Protein AF-A0A8S4QCB2-F1 (afdb_monomer)

Sequence (104 aa):
MSSISALEKSRKITDVYDGGAVKENTVRIGFQRFRSGNFDLQNKPRGQPNTKVDKEDLMATVEVDPSQTTSELAAGCGVSDKTVLMYLKQIKKVKSLKGGYVMN

Radius of gyration: 23.87 Å; Cα contacts (8 Å, |Δi|>4): 36; chains: 1; bounding box: 48×26×62 Å

Organism: NCBI:txid348720

Solvent-accessible surface area (backbone atoms only — not comparable to full-atom values): 6642 Å² total; per-residue (Å²): 133,87,85,76,50,73,66,61,52,50,50,55,51,42,70,77,34,63,85,83,71,68,58,69,68,59,56,53,53,50,52,53,37,46,74,72,72,47,77,76,82,72,78,72,85,74,80,73,79,87,66,95,63,63,66,68,60,55,49,51,51,44,70,77,44,72,81,66,50,56,62,60,54,9,63,76,66,75,51,52,44,70,57,45,52,52,48,53,52,50,51,52,51,54,36,62,74,66,71,64,88,84,85,130

Foldseek 3Di:
DDPDDPVNVVVVVCVVPPNVPDDPVRSVVCVVCVVVVNPDPDDDPDDDPDDQDDLVVLVVVCVVPVPDDLVNSCVVRVHDSVVSVVSVVVVVVVCVVVDDDDDD

pLDDT: mean 76.54, std 12.99, range [39.44, 93.5]

Nearest PDB structures (foldseek):
  7s03-assembly1_A-2  TM=7.220E-01  e=4.368E-05  Homo sapiens
  5hoo-assembly1_B  TM=6.827E-01  e=4.365E-04  Drosophila mauritiana
  4u7b-assembly2_G-2  TM=7.024E-01  e=5.909E-04  Drosophila mauritiana
  3hot-assembly1_B  TM=6.594E-01  e=3.035E-04  Drosophila mauritiana
  4r79-assembly1_B  TM=6.941E-01  e=9.030E-04  Drosophila mauritiana

Mean predicted aligned error: 14.06 Å

Secondary structure (DSSP, 8-state):
-----HHHHHHHHHHHS-TTS--HHHHHHHHHHHHTT----SPPPPPPPPPSS-HHHHHHHHHH-TT--HHHHHHHHTS-HHHHHHHHHHHHHHHHHT------

Structure (mmCIF, N/CA/C/O backbone):
data_AF-A0A8S4QCB2-F1
#
_entry.id   AF-A0A8S4QCB2-F1
#
loop_
_atom_site.group_PDB
_atom_site.id
_atom_site.type_symbol
_atom_site.label_atom_id
_atom_site.label_alt_id
_atom_site.label_comp_id
_atom_site.label_asym_id
_atom_site.label_entity_id
_atom_site.label_seq_id
_atom_site.pdbx_PDB_ins_code
_atom_site.Cartn_x
_atom_site.Cartn_y
_atom_site.Cartn_z
_atom_site.occupancy
_atom_site.B_iso_or_equiv
_atom_site.auth_seq_id
_atom_site.auth_comp_id
_atom_site.auth_asym_id
_atom_site.auth_atom_id
_atom_site.pdbx_PDB_model_num
ATOM 1 N N . MET A 1 1 ? 12.854 3.603 -44.755 1.00 40.19 1 MET A N 1
ATOM 2 C CA . MET A 1 1 ? 13.116 3.677 -43.298 1.00 40.19 1 MET A CA 1
ATOM 3 C C . MET A 1 1 ? 14.008 2.507 -42.918 1.00 40.19 1 MET A C 1
ATOM 5 O O . MET A 1 1 ? 13.610 1.376 -43.149 1.00 40.19 1 MET A O 1
ATOM 9 N N . SER A 1 2 ? 15.224 2.775 -42.435 1.00 50.09 2 SER A N 1
ATOM 10 C CA . SER A 1 2 ? 16.224 1.746 -42.108 1.00 50.09 2 SER A CA 1
ATOM 11 C C . SER A 1 2 ? 15.740 0.827 -40.976 1.00 50.09 2 SER A C 1
ATOM 13 O O . SER A 1 2 ? 15.340 1.296 -39.906 1.00 50.09 2 SER A O 1
ATOM 15 N N . SER A 1 3 ? 15.749 -0.483 -41.219 1.00 56.41 3 SER A N 1
ATOM 16 C CA . SER A 1 3 ? 15.371 -1.549 -40.286 1.00 56.41 3 SER A CA 1
ATOM 17 C C . SER A 1 3 ? 16.489 -1.808 -39.271 1.00 56.41 3 SER A C 1
ATOM 19 O O . SER A 1 3 ? 17.144 -2.842 -39.287 1.00 56.41 3 SER A O 1
ATOM 21 N N . ILE A 1 4 ? 16.703 -0.848 -38.369 1.00 62.50 4 ILE A N 1
ATOM 22 C CA . ILE A 1 4 ? 17.662 -0.971 -37.262 1.00 62.50 4 ILE A CA 1
ATOM 23 C C . ILE A 1 4 ? 17.241 -2.137 -36.354 1.00 62.50 4 ILE A C 1
ATOM 25 O O . ILE A 1 4 ? 16.077 -2.221 -35.928 1.00 62.50 4 ILE A O 1
ATOM 29 N N . SER A 1 5 ? 18.195 -3.021 -36.060 1.00 75.12 5 SER A N 1
ATOM 30 C CA . SER A 1 5 ? 17.997 -4.251 -35.293 1.00 75.12 5 SER A CA 1
ATOM 31 C C . SER A 1 5 ? 17.648 -3.966 -33.824 1.00 75.12 5 SER A C 1
ATOM 33 O O . SER A 1 5 ? 17.938 -2.898 -33.281 1.00 75.12 5 SER A O 1
ATOM 35 N N . ALA A 1 6 ? 17.007 -4.923 -33.144 1.00 64.88 6 ALA A N 1
ATOM 36 C CA . ALA A 1 6 ? 16.634 -4.764 -31.732 1.00 64.88 6 ALA A CA 1
ATOM 37 C C . ALA A 1 6 ? 17.855 -4.528 -30.817 1.00 64.88 6 ALA A C 1
ATOM 39 O O . ALA A 1 6 ? 17.744 -3.806 -29.829 1.00 64.88 6 ALA A O 1
ATOM 40 N N . LEU A 1 7 ? 19.014 -5.083 -31.189 1.00 65.31 7 LEU A N 1
ATOM 41 C CA . LEU A 1 7 ? 20.283 -4.947 -30.474 1.00 65.31 7 LEU A CA 1
ATOM 42 C C . LEU A 1 7 ? 20.876 -3.535 -30.584 1.00 65.31 7 LEU A C 1
ATOM 44 O O . LEU A 1 7 ? 21.389 -2.988 -29.614 1.00 65.31 7 LEU A O 1
ATOM 48 N N . GLU A 1 8 ? 20.803 -2.916 -31.759 1.00 72.12 8 GLU A N 1
ATOM 49 C CA . GLU A 1 8 ? 21.292 -1.544 -31.943 1.00 72.12 8 GLU A CA 1
ATOM 50 C C . GLU A 1 8 ? 20.416 -0.536 -31.198 1.00 72.12 8 GLU A C 1
ATOM 52 O O . GLU A 1 8 ? 20.919 0.424 -30.615 1.00 72.12 8 GLU A O 1
ATOM 57 N N . LYS A 1 9 ? 19.100 -0.777 -31.154 1.00 70.19 9 LYS A N 1
ATOM 58 C CA . LYS A 1 9 ? 18.182 0.065 -30.380 1.00 70.19 9 LYS A CA 1
ATOM 59 C C . LYS A 1 9 ? 18.376 -0.109 -28.878 1.00 70.19 9 LYS A C 1
ATOM 61 O O . LYS A 1 9 ? 18.335 0.894 -28.174 1.00 70.19 9 LYS A O 1
ATOM 66 N N . SER A 1 10 ? 18.619 -1.327 -28.386 1.00 63.16 10 SER A N 1
ATOM 67 C CA . SER A 1 10 ? 18.901 -1.533 -26.962 1.00 63.16 10 SER A CA 1
ATOM 68 C C . SER A 1 10 ? 20.195 -0.836 -26.544 1.00 63.16 10 SER A C 1
ATOM 70 O O . SER A 1 10 ? 20.174 -0.106 -25.562 1.00 63.16 10 SER A O 1
ATOM 72 N N . ARG A 1 11 ? 21.272 -0.943 -27.336 1.00 70.69 11 ARG A N 1
ATOM 73 C CA . ARG A 1 11 ? 22.536 -0.225 -27.088 1.00 70.69 11 ARG A CA 1
ATOM 74 C C . ARG A 1 11 ? 22.346 1.286 -27.024 1.00 70.69 11 ARG A C 1
ATOM 76 O O . ARG A 1 11 ? 22.815 1.907 -26.083 1.00 70.69 11 ARG A O 1
ATOM 83 N N . LYS A 1 12 ? 21.614 1.865 -27.980 1.00 73.44 12 LYS A N 1
ATOM 84 C CA . LYS A 1 12 ? 21.344 3.310 -28.003 1.00 73.44 12 LYS A CA 1
ATOM 85 C C . LYS A 1 12 ? 20.499 3.773 -26.811 1.00 73.44 12 LYS A C 1
ATOM 87 O O . LYS A 1 12 ? 20.687 4.878 -26.327 1.00 73.44 12 LYS A O 1
ATOM 92 N N . ILE A 1 13 ? 19.572 2.941 -26.336 1.00 66.75 13 ILE A N 1
ATOM 93 C CA . ILE A 1 13 ? 18.779 3.241 -25.136 1.00 66.75 13 ILE A CA 1
ATOM 94 C C . ILE A 1 13 ? 19.662 3.189 -23.883 1.00 66.75 13 ILE A C 1
ATOM 96 O O . ILE A 1 13 ? 19.559 4.082 -23.053 1.00 66.75 13 ILE A O 1
ATOM 100 N N . THR A 1 14 ? 20.545 2.197 -23.756 1.00 65.38 14 THR A N 1
ATOM 101 C CA . THR A 1 14 ? 21.470 2.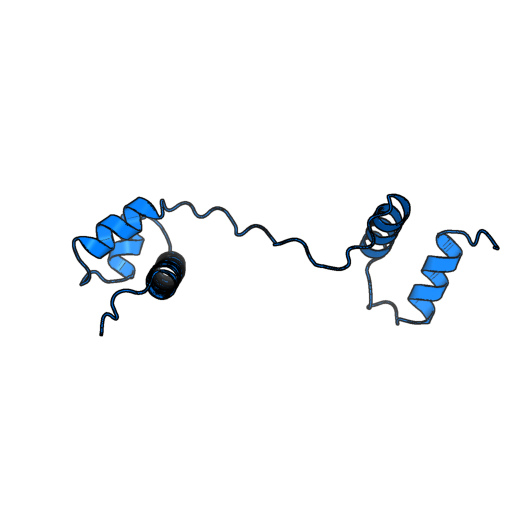089 -22.614 1.00 65.38 14 THR A CA 1
ATOM 102 C C . THR A 1 14 ? 22.540 3.188 -22.607 1.00 65.38 14 THR A C 1
ATOM 104 O O . THR A 1 14 ? 22.980 3.587 -21.539 1.00 65.38 14 THR A O 1
ATOM 107 N N . ASP A 1 15 ? 22.945 3.686 -23.779 1.00 69.88 15 ASP A N 1
ATOM 108 C CA . ASP A 1 15 ? 23.890 4.807 -23.925 1.00 69.88 15 ASP A CA 1
ATOM 109 C C . ASP A 1 15 ? 23.275 6.153 -23.500 1.00 69.88 15 ASP A C 1
ATOM 111 O O . ASP A 1 15 ? 23.920 6.964 -22.848 1.00 69.88 15 ASP A O 1
ATOM 115 N N . VAL A 1 16 ? 21.995 6.382 -23.820 1.00 66.69 16 VAL A N 1
ATOM 116 C CA . VAL A 1 16 ? 21.265 7.601 -23.417 1.00 66.69 16 VAL A CA 1
ATOM 117 C C . VAL A 1 16 ? 20.851 7.563 -21.946 1.00 66.69 16 VAL A C 1
ATOM 119 O O . VAL A 1 16 ? 20.727 8.606 -21.306 1.00 66.69 16 VAL A O 1
ATOM 122 N N . TYR A 1 17 ? 20.595 6.370 -21.417 1.00 58.84 17 TYR A N 1
ATOM 123 C CA . TYR A 1 17 ? 20.131 6.178 -20.057 1.00 58.84 17 TYR A CA 1
ATOM 124 C C . TYR A 1 17 ? 21.080 5.228 -19.335 1.00 58.84 17 TYR A C 1
ATOM 126 O O . TYR A 1 17 ? 20.902 4.009 -19.420 1.00 58.84 17 TYR A O 1
ATOM 134 N N . ASP A 1 18 ? 22.062 5.808 -18.634 1.00 56.75 18 ASP A N 1
ATOM 135 C CA . ASP A 1 18 ? 23.032 5.128 -17.769 1.00 56.75 18 ASP A CA 1
ATOM 136 C C . ASP A 1 18 ? 22.430 3.859 -17.154 1.00 56.75 18 ASP A C 1
ATOM 138 O O . ASP A 1 18 ? 21.324 3.908 -16.606 1.00 56.75 18 ASP A O 1
ATOM 142 N N . GLY A 1 19 ? 23.143 2.730 -17.273 1.00 59.78 19 GLY A N 1
ATOM 143 C CA . GLY A 1 19 ? 22.658 1.335 -17.218 1.00 59.78 19 GLY A CA 1
ATOM 144 C C . GLY A 1 19 ? 21.764 0.863 -16.053 1.00 59.78 19 GLY A C 1
ATOM 145 O O . GLY A 1 19 ? 21.458 -0.326 -15.973 1.00 59.78 19 GLY A O 1
ATOM 146 N N . GLY A 1 20 ? 21.313 1.747 -15.165 1.00 60.00 20 GLY A N 1
ATOM 147 C CA . GLY A 1 20 ? 20.254 1.536 -14.179 1.00 60.00 20 GLY A CA 1
ATOM 148 C C . GLY A 1 20 ? 18.839 1.963 -14.605 1.00 60.00 20 GLY A C 1
ATOM 149 O O . GLY A 1 20 ? 17.903 1.719 -13.846 1.00 60.00 20 GLY A O 1
ATOM 150 N N . ALA A 1 21 ? 18.631 2.575 -15.775 1.00 65.75 21 ALA A N 1
ATOM 151 C CA . ALA A 1 21 ? 17.329 3.173 -16.097 1.00 65.75 21 ALA A CA 1
ATOM 152 C C . ALA A 1 21 ? 16.200 2.170 -16.387 1.00 65.75 21 ALA A C 1
ATOM 154 O O . ALA A 1 21 ? 15.072 2.354 -15.926 1.00 65.75 21 ALA A O 1
ATOM 155 N N . VAL A 1 22 ? 16.466 1.106 -17.154 1.00 67.56 22 VAL A N 1
ATOM 156 C CA . VAL A 1 22 ? 15.442 0.123 -17.543 1.00 67.56 22 VAL A CA 1
ATOM 157 C C . VAL A 1 22 ? 16.066 -1.264 -17.708 1.00 67.56 22 VAL A C 1
ATOM 159 O O . VAL A 1 22 ? 17.041 -1.437 -18.431 1.00 67.56 22 VAL A O 1
ATOM 162 N N . LYS A 1 23 ? 15.475 -2.291 -17.080 1.00 81.06 23 LYS A N 1
ATOM 163 C CA . LYS A 1 23 ? 15.887 -3.694 -17.280 1.00 81.06 23 LYS A CA 1
ATOM 164 C C . LYS A 1 23 ? 15.617 -4.130 -18.726 1.00 81.06 23 LYS A C 1
ATOM 166 O O . LYS A 1 23 ? 14.543 -3.842 -19.253 1.00 81.06 23 LYS A O 1
ATOM 171 N N . GLU A 1 24 ? 16.511 -4.921 -19.325 1.00 81.88 24 GLU A N 1
ATOM 172 C CA . GLU A 1 24 ? 16.370 -5.432 -20.705 1.00 81.88 24 GLU A CA 1
ATOM 173 C C . GLU A 1 24 ? 14.991 -6.066 -20.964 1.00 81.88 24 GLU A C 1
ATOM 175 O O . GLU A 1 24 ? 14.340 -5.790 -21.973 1.00 81.88 24 GLU A O 1
ATOM 180 N N . ASN A 1 25 ? 14.491 -6.860 -20.012 1.00 82.81 25 ASN A N 1
ATOM 181 C CA . ASN A 1 25 ? 13.184 -7.501 -20.136 1.00 82.81 25 ASN A CA 1
ATOM 182 C C . ASN A 1 25 ? 12.033 -6.488 -20.284 1.00 82.81 25 ASN A C 1
ATOM 184 O O . ASN A 1 25 ? 11.097 -6.727 -21.044 1.00 82.81 25 ASN A O 1
ATOM 188 N N . THR A 1 26 ? 12.114 -5.341 -19.606 1.00 83.75 26 THR A N 1
ATOM 189 C CA . THR A 1 26 ? 11.125 -4.262 -19.724 1.00 83.75 26 THR A CA 1
ATOM 190 C C . THR A 1 26 ? 11.158 -3.645 -21.123 1.00 83.75 26 THR A C 1
ATOM 192 O O . THR A 1 26 ? 10.101 -3.449 -21.722 1.00 83.75 26 THR A O 1
ATOM 195 N N . VAL A 1 27 ? 12.353 -3.417 -21.684 1.00 84.19 27 VAL A N 1
ATOM 196 C CA . VAL A 1 27 ? 12.521 -2.909 -23.060 1.00 84.19 27 VAL A CA 1
ATOM 197 C C . VAL A 1 27 ? 11.937 -3.895 -24.071 1.00 84.19 27 VAL A C 1
ATOM 199 O O . VAL A 1 27 ? 11.182 -3.503 -24.961 1.00 84.19 27 VAL A O 1
ATOM 202 N N . ARG A 1 28 ? 12.224 -5.191 -23.906 1.00 86.94 28 ARG A N 1
ATOM 203 C CA . ARG A 1 28 ? 11.716 -6.253 -24.781 1.00 86.94 28 ARG A CA 1
ATOM 204 C C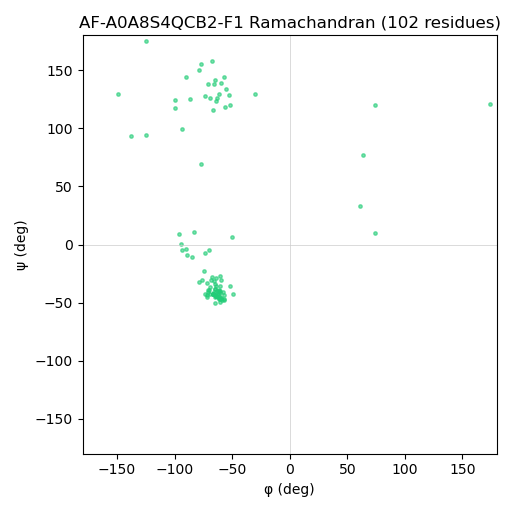 . ARG A 1 28 ? 10.186 -6.335 -24.767 1.00 86.94 28 ARG A C 1
ATOM 206 O O . ARG A 1 28 ? 9.580 -6.381 -25.836 1.00 86.94 28 ARG A O 1
ATOM 213 N N . ILE A 1 29 ? 9.564 -6.310 -23.584 1.00 87.12 29 ILE A N 1
ATOM 214 C CA . ILE A 1 29 ? 8.097 -6.312 -23.436 1.00 87.12 29 ILE A CA 1
ATOM 215 C C . ILE A 1 29 ? 7.485 -5.059 -24.078 1.00 87.12 29 ILE A C 1
ATOM 217 O O . ILE A 1 29 ? 6.479 -5.160 -24.783 1.00 87.12 29 ILE A O 1
ATOM 221 N N . GLY A 1 30 ? 8.103 -3.888 -23.884 1.00 88.12 30 GLY A N 1
ATOM 222 C CA . GLY A 1 30 ? 7.680 -2.643 -24.529 1.00 88.12 30 GLY A CA 1
ATOM 223 C C . GLY A 1 30 ? 7.710 -2.742 -26.056 1.00 88.12 30 GLY A C 1
ATOM 224 O O . GLY A 1 30 ? 6.718 -2.452 -26.719 1.00 88.12 30 GLY A O 1
ATOM 225 N N . PHE A 1 31 ? 8.804 -3.256 -26.624 1.00 86.56 31 PHE A N 1
ATOM 226 C CA . PHE A 1 31 ? 8.930 -3.465 -28.069 1.00 86.56 31 PHE A CA 1
ATOM 227 C C . PHE A 1 31 ? 7.886 -4.430 -28.637 1.00 86.56 31 PHE A C 1
ATOM 229 O O . PHE A 1 31 ? 7.359 -4.187 -29.723 1.00 86.56 31 PHE A O 1
ATOM 236 N N . GLN A 1 32 ? 7.577 -5.518 -27.929 1.00 90.94 32 GLN A N 1
ATOM 237 C CA . GLN A 1 32 ? 6.536 -6.461 -28.345 1.00 90.94 32 GLN A CA 1
ATOM 238 C C . GLN A 1 32 ? 5.152 -5.802 -28.364 1.00 90.94 32 GLN A C 1
ATOM 240 O O . GLN A 1 32 ? 4.429 -5.952 -29.346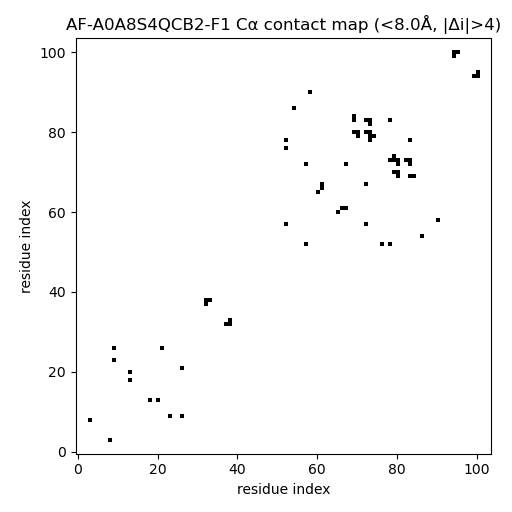 1.00 90.94 32 GLN A O 1
ATOM 245 N N . ARG A 1 33 ? 4.818 -5.019 -27.329 1.00 89.06 33 ARG A N 1
ATOM 246 C CA . ARG A 1 33 ? 3.569 -4.243 -27.271 1.00 89.06 33 ARG A CA 1
ATOM 247 C C . ARG A 1 33 ? 3.454 -3.242 -28.420 1.00 89.06 33 ARG A C 1
ATOM 249 O O . ARG A 1 33 ? 2.427 -3.198 -29.089 1.00 89.06 33 ARG A O 1
ATOM 256 N N . PHE A 1 34 ? 4.519 -2.498 -28.709 1.00 89.81 34 PHE A N 1
ATOM 257 C CA . PHE A 1 34 ? 4.510 -1.545 -29.821 1.00 89.81 34 PHE A CA 1
ATOM 258 C C . PHE A 1 34 ? 4.363 -2.234 -31.180 1.00 89.81 34 PHE A C 1
ATOM 260 O O . PHE A 1 34 ? 3.626 -1.753 -32.036 1.00 89.81 34 PHE A O 1
ATOM 267 N N . ARG A 1 35 ? 5.001 -3.396 -31.380 1.00 92.06 35 ARG A N 1
ATOM 268 C CA . ARG A 1 35 ? 4.837 -4.191 -32.610 1.00 92.06 35 ARG A CA 1
ATOM 269 C C . ARG A 1 35 ? 3.419 -4.723 -32.798 1.00 92.06 35 ARG A C 1
ATOM 271 O O . ARG A 1 35 ? 3.003 -4.884 -33.938 1.00 92.06 35 ARG A O 1
ATOM 278 N N . SER A 1 36 ? 2.678 -4.966 -31.718 1.00 93.50 36 SER A N 1
ATOM 279 C CA . SER A 1 36 ? 1.268 -5.362 -31.785 1.00 93.50 36 S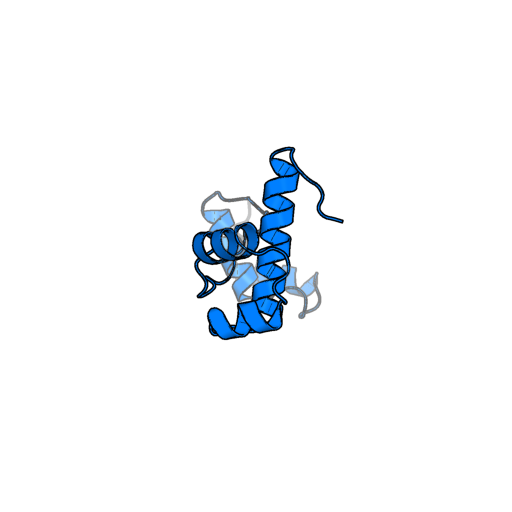ER A CA 1
ATOM 280 C C . SER A 1 36 ? 0.308 -4.174 -31.942 1.00 93.50 36 SER A C 1
ATOM 282 O O . SER A 1 36 ? -0.890 -4.347 -31.747 1.00 93.50 36 SER A O 1
ATOM 284 N N . GLY A 1 37 ? 0.813 -2.963 -32.217 1.00 92.81 37 GLY A N 1
ATOM 285 C CA . GLY A 1 37 ? 0.006 -1.745 -32.344 1.00 92.81 37 GLY A CA 1
ATOM 286 C C . GLY A 1 37 ? -0.509 -1.180 -31.016 1.00 92.81 37 GLY A C 1
ATOM 287 O O . GLY A 1 37 ? -1.337 -0.273 -31.022 1.00 92.81 37 GLY A O 1
ATOM 288 N N . ASN A 1 38 ? -0.039 -1.694 -29.873 1.00 91.19 38 ASN A N 1
ATOM 289 C CA . ASN A 1 38 ? -0.412 -1.178 -28.562 1.00 91.19 38 ASN A CA 1
ATOM 290 C C . ASN A 1 38 ? 0.616 -0.143 -28.091 1.00 91.19 38 ASN A C 1
ATOM 292 O O . ASN A 1 38 ? 1.675 -0.497 -27.569 1.00 91.19 38 ASN A O 1
ATOM 296 N N . PHE A 1 39 ? 0.269 1.131 -28.262 1.00 91.31 39 PHE A N 1
ATOM 297 C CA . PHE A 1 39 ? 1.074 2.285 -27.850 1.00 91.31 39 PHE A CA 1
ATOM 298 C C . PHE A 1 39 ? 0.663 2.858 -26.489 1.00 91.31 39 PHE A C 1
ATOM 300 O O . PHE A 1 39 ? 1.141 3.925 -26.109 1.00 91.31 39 PHE A O 1
ATOM 307 N N . ASP A 1 40 ? -0.214 2.173 -25.751 1.00 89.44 40 ASP A N 1
ATOM 308 C CA . ASP A 1 40 ? -0.630 2.613 -24.426 1.00 89.44 40 ASP A CA 1
ATOM 309 C C . ASP A 1 40 ? 0.544 2.533 -23.439 1.00 89.44 40 ASP A C 1
ATOM 311 O O . ASP A 1 40 ? 1.078 1.458 -23.134 1.00 89.44 40 ASP A O 1
ATOM 315 N N . LEU A 1 41 ? 0.946 3.705 -22.950 1.00 86.38 41 LEU A N 1
ATOM 316 C CA . LEU A 1 41 ? 1.990 3.865 -21.943 1.00 86.38 41 LEU A CA 1
ATOM 317 C C . LEU A 1 41 ? 1.427 3.813 -20.519 1.00 86.38 41 LEU A C 1
ATOM 319 O O . LEU A 1 41 ? 2.205 3.767 -19.564 1.00 86.38 41 LEU A O 1
ATOM 323 N N . GLN A 1 42 ? 0.100 3.819 -20.354 1.00 87.94 42 GLN A N 1
ATOM 324 C CA . GLN A 1 42 ? -0.516 3.768 -19.039 1.00 87.94 42 GLN A CA 1
ATOM 325 C C . GLN A 1 42 ? -0.227 2.429 -18.364 1.00 87.94 42 GLN A C 1
ATOM 327 O O . GLN A 1 42 ? -0.269 1.340 -18.949 1.00 87.94 42 GLN A O 1
ATOM 332 N N . ASN A 1 43 ? 0.085 2.511 -17.074 1.00 82.06 43 ASN A N 1
ATOM 333 C CA . ASN A 1 43 ? 0.206 1.317 -16.263 1.00 82.06 43 ASN A CA 1
ATO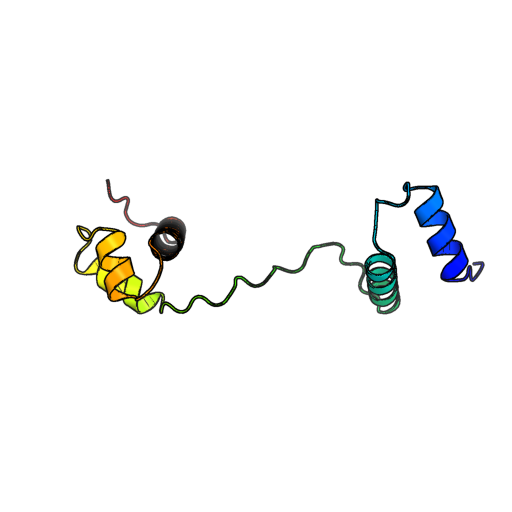M 334 C C . ASN A 1 43 ? -1.194 0.732 -16.098 1.00 82.06 43 ASN A C 1
ATOM 336 O O . ASN A 1 43 ? -2.104 1.419 -15.632 1.00 82.06 43 ASN A O 1
ATOM 340 N N . LYS A 1 44 ? -1.363 -0.546 -16.446 1.00 81.19 44 LYS A N 1
ATOM 341 C CA . LYS A 1 44 ? -2.621 -1.232 -16.152 1.00 81.19 44 LYS A CA 1
ATOM 342 C C . LYS A 1 44 ? -2.875 -1.161 -14.643 1.00 81.19 44 LYS A C 1
ATOM 344 O O . LYS A 1 44 ? -1.906 -1.256 -13.876 1.00 81.19 44 LYS A O 1
ATOM 349 N N . PRO A 1 45 ? -4.140 -1.022 -14.209 1.00 80.88 45 PRO A N 1
ATOM 350 C CA . PRO A 1 45 ? -4.469 -1.096 -12.797 1.00 80.88 45 PRO A CA 1
ATOM 351 C C . PRO A 1 45 ? -3.875 -2.387 -12.241 1.00 80.88 45 PRO A C 1
ATOM 353 O O . PRO A 1 45 ? -4.127 -3.484 -12.742 1.00 80.88 45 PRO A 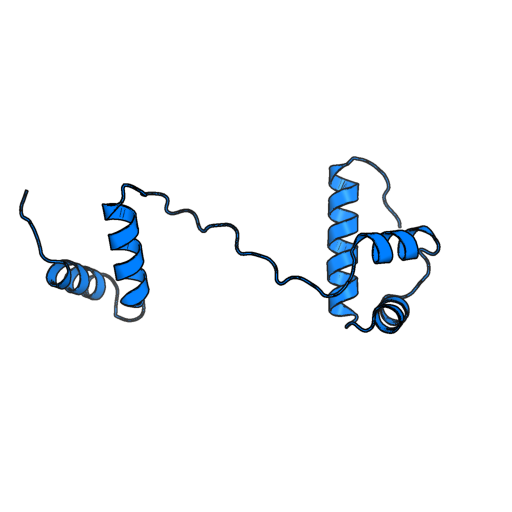O 1
ATOM 356 N N . ARG A 1 46 ? -2.993 -2.239 -11.255 1.00 80.94 46 ARG A N 1
ATOM 357 C CA . ARG A 1 46 ? -2.396 -3.386 -10.584 1.00 80.94 46 ARG A CA 1
ATOM 358 C C . ARG A 1 46 ? -3.475 -3.985 -9.700 1.00 80.94 46 ARG A C 1
ATOM 360 O O . ARG A 1 46 ? -4.102 -3.256 -8.935 1.00 80.94 46 ARG A O 1
ATOM 367 N N . GLY A 1 47 ? -3.706 -5.289 -9.836 1.00 73.31 47 GLY A N 1
ATOM 368 C CA . GLY A 1 47 ? -4.631 -5.992 -8.958 1.00 73.31 47 GLY A CA 1
ATOM 369 C C . GLY A 1 47 ? -4.217 -5.789 -7.502 1.00 73.31 47 GLY A C 1
ATOM 370 O O . GLY A 1 47 ? -3.034 -5.893 -7.170 1.00 73.31 47 GLY A O 1
ATOM 371 N N . GLN A 1 48 ? -5.184 -5.472 -6.646 1.00 70.62 48 GLN A N 1
ATOM 372 C CA . GLN A 1 48 ? -4.981 -5.557 -5.207 1.00 70.62 48 GLN A CA 1
ATOM 373 C C . GLN A 1 48 ? -4.909 -7.048 -4.842 1.00 70.62 48 GLN A C 1
ATOM 375 O O . GLN A 1 48 ? -5.687 -7.828 -5.392 1.00 70.62 48 GLN A O 1
ATOM 380 N N . PRO A 1 49 ? -3.996 -7.477 -3.952 1.00 68.00 49 PRO A N 1
ATOM 381 C CA . PRO A 1 49 ? -4.025 -8.840 -3.442 1.00 68.00 49 PRO A CA 1
ATOM 382 C C . PRO A 1 49 ? -5.416 -9.161 -2.889 1.00 68.00 49 PRO A C 1
ATOM 384 O O . PRO A 1 49 ? -5.941 -8.393 -2.076 1.00 68.00 49 PRO A O 1
ATOM 387 N N . ASN A 1 50 ? -5.998 -10.282 -3.325 1.00 65.38 50 ASN A N 1
ATOM 388 C CA . ASN A 1 50 ? -7.248 -10.778 -2.759 1.00 65.38 50 ASN A CA 1
ATOM 389 C C . ASN A 1 50 ? -7.038 -10.948 -1.257 1.00 65.38 50 ASN A C 1
ATOM 391 O O . ASN A 1 50 ? -6.142 -11.675 -0.820 1.00 65.38 50 ASN A O 1
ATOM 395 N N . THR A 1 51 ? -7.812 -10.217 -0.469 1.00 66.25 51 THR A N 1
ATOM 396 C CA . THR A 1 51 ? -7.728 -10.309 0.983 1.00 66.25 51 THR A CA 1
ATOM 397 C C . THR A 1 51 ? -8.702 -11.390 1.438 1.00 66.25 51 THR A C 1
ATOM 399 O O . THR A 1 51 ? -9.744 -11.591 0.826 1.00 66.25 51 THR A O 1
ATOM 402 N N . LYS A 1 52 ? -8.325 -12.142 2.477 1.00 70.88 52 LYS A N 1
ATOM 403 C CA . LYS A 1 52 ? -9.078 -13.316 2.956 1.00 70.88 52 LYS A CA 1
ATOM 404 C C . LYS A 1 52 ? -10.418 -12.971 3.621 1.00 70.88 52 LYS A C 1
ATOM 406 O O . LYS A 1 52 ? -11.127 -13.881 4.023 1.00 70.88 52 LYS A O 1
ATOM 411 N N . VAL A 1 53 ? -10.711 -11.685 3.790 1.00 72.75 53 VAL A N 1
ATOM 412 C CA . VAL A 1 53 ? -11.869 -11.196 4.539 1.00 72.75 53 VAL A CA 1
ATOM 413 C C . VAL A 1 53 ? -12.958 -10.835 3.550 1.00 72.75 53 VAL A C 1
ATOM 415 O O . VAL A 1 53 ? -12.727 -10.024 2.646 1.00 72.75 53 VAL A O 1
ATOM 418 N N . ASP A 1 54 ? -14.126 -11.433 3.743 1.00 79.56 54 ASP A N 1
ATOM 419 C CA . ASP A 1 54 ? -15.337 -11.019 3.057 1.00 79.56 54 ASP A CA 1
ATOM 420 C C . ASP A 1 54 ? -15.685 -9.588 3.505 1.00 79.56 54 ASP A C 1
ATOM 422 O O . ASP A 1 54 ? -15.756 -9.262 4.695 1.00 79.56 54 ASP A O 1
ATOM 426 N N . LYS A 1 55 ? -15.793 -8.687 2.530 1.00 77.19 55 LYS A N 1
ATOM 427 C CA . LYS A 1 55 ? -15.996 -7.265 2.797 1.00 77.19 55 LYS A CA 1
ATOM 428 C C . LYS A 1 55 ? -17.412 -7.017 3.305 1.00 77.19 55 LYS A C 1
ATOM 430 O O . LYS A 1 55 ? -17.615 -6.097 4.098 1.00 77.19 55 LYS A O 1
ATOM 435 N N . GLU A 1 56 ? -18.363 -7.801 2.826 1.00 80.75 56 GLU A N 1
ATOM 436 C CA . GLU A 1 56 ? -19.766 -7.744 3.179 1.00 80.75 56 GLU A CA 1
ATOM 437 C C . GLU A 1 56 ? -19.948 -8.154 4.649 1.00 80.75 56 GLU A C 1
ATOM 439 O O . GLU A 1 56 ? -20.608 -7.428 5.394 1.00 80.75 56 GLU A O 1
ATOM 444 N N . ASP A 1 57 ? -19.254 -9.201 5.102 1.00 81.31 57 ASP A N 1
ATOM 445 C CA . ASP A 1 57 ? -19.279 -9.658 6.501 1.00 81.31 57 ASP A CA 1
ATOM 446 C C . ASP A 1 57 ? -18.692 -8.620 7.465 1.00 81.31 57 ASP A C 1
ATOM 448 O O . ASP A 1 57 ? -19.272 -8.308 8.513 1.00 81.31 57 ASP A O 1
ATOM 452 N N . LEU A 1 58 ? -17.551 -8.024 7.098 1.00 82.25 58 LEU A N 1
ATOM 453 C CA . LEU A 1 58 ? -16.940 -6.971 7.909 1.00 82.25 58 LEU A CA 1
ATOM 454 C C . LEU A 1 58 ? -17.836 -5.726 7.958 1.00 82.25 58 LEU A C 1
ATOM 456 O O . LEU A 1 58 ? -17.944 -5.076 8.996 1.00 82.25 58 LEU A O 1
ATOM 460 N N . MET A 1 59 ? -18.492 -5.388 6.846 1.00 82.94 59 MET A N 1
ATOM 461 C CA . MET A 1 59 ? -19.423 -4.265 6.787 1.00 82.94 59 MET A CA 1
ATOM 462 C C . MET A 1 59 ? -20.664 -4.513 7.648 1.00 82.94 59 MET A C 1
ATOM 464 O O . MET A 1 59 ? -21.052 -3.610 8.385 1.00 82.94 59 MET A O 1
ATOM 468 N N . ALA A 1 60 ? -21.235 -5.719 7.610 1.00 84.12 60 ALA A N 1
ATOM 469 C CA . ALA A 1 60 ? -22.370 -6.099 8.446 1.00 84.12 60 ALA A CA 1
ATOM 470 C C . ALA A 1 60 ? -22.020 -6.017 9.937 1.00 84.12 60 ALA A C 1
ATOM 472 O O . ALA A 1 60 ? -22.770 -5.434 10.715 1.00 84.12 60 ALA A O 1
ATOM 473 N N . THR A 1 61 ? -20.845 -6.521 10.324 1.00 83.69 61 THR A N 1
ATOM 474 C CA . THR A 1 61 ? -20.379 -6.483 11.720 1.00 83.69 61 THR A CA 1
ATOM 475 C C . THR A 1 61 ? -20.245 -5.045 12.232 1.00 83.69 61 THR A C 1
ATOM 477 O O . THR A 1 61 ? -20.762 -4.711 13.294 1.00 83.69 61 THR A O 1
ATOM 480 N N . VAL A 1 62 ? -19.624 -4.167 11.438 1.00 83.06 62 VAL A N 1
ATOM 481 C CA . VAL A 1 62 ? -19.426 -2.747 11.785 1.00 83.06 62 VAL A CA 1
ATOM 482 C C . VAL A 1 62 ? -20.743 -1.961 11.822 1.00 83.06 62 VAL A C 1
ATOM 484 O O . VAL A 1 62 ? -20.846 -0.957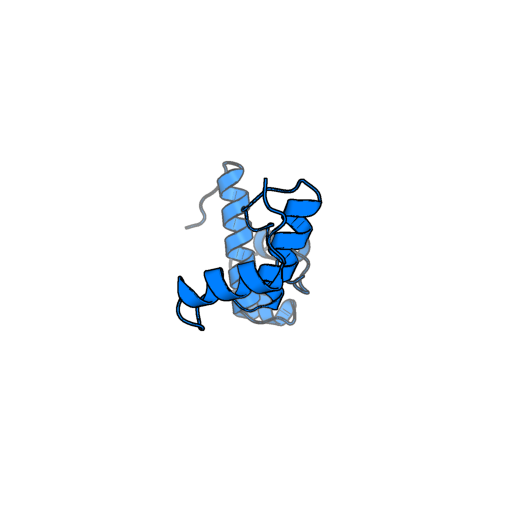 12.521 1.00 83.06 62 VAL A O 1
ATOM 487 N N . GLU A 1 63 ? -21.745 -2.373 11.047 1.00 83.31 63 GLU A N 1
ATOM 488 C CA . GLU A 1 63 ? -23.061 -1.727 11.016 1.00 83.31 63 GLU A CA 1
ATOM 489 C C . GLU A 1 63 ? -23.940 -2.138 12.203 1.00 83.31 63 GLU A C 1
ATOM 491 O O . GLU A 1 63 ? -24.703 -1.314 12.704 1.00 83.31 63 GLU A O 1
ATOM 496 N N . VAL A 1 64 ? -23.792 -3.376 12.686 1.00 86.62 64 VAL A N 1
ATOM 497 C CA . VAL A 1 64 ? -24.461 -3.873 13.898 1.00 86.62 64 VAL A CA 1
ATOM 498 C C . VAL A 1 64 ? -23.862 -3.252 15.157 1.00 86.62 64 VAL A C 1
ATOM 500 O O . VAL A 1 64 ? -24.611 -2.821 16.033 1.00 86.62 64 VAL A O 1
ATOM 503 N N . ASP A 1 65 ? -22.533 -3.187 15.248 1.00 84.19 65 ASP A N 1
ATOM 504 C CA . ASP A 1 65 ? -21.844 -2.603 16.395 1.00 84.19 65 ASP A CA 1
ATOM 505 C C . ASP A 1 65 ? -20.658 -1.723 15.958 1.00 84.19 65 ASP A C 1
ATOM 507 O O . ASP A 1 65 ? -19.532 -2.203 15.791 1.00 84.19 65 ASP A O 1
ATOM 511 N N . PRO A 1 66 ? -20.877 -0.404 15.801 1.00 80.88 66 PRO A N 1
ATOM 512 C CA . PRO A 1 66 ? -19.819 0.526 15.422 1.00 80.88 66 PRO A CA 1
ATOM 513 C C . PRO A 1 66 ? -18.825 0.812 16.558 1.00 80.88 66 PRO A C 1
ATOM 515 O O . PRO A 1 66 ? -17.835 1.503 16.320 1.00 80.88 66 PRO A O 1
ATOM 518 N N . SER A 1 67 ? -19.083 0.335 17.782 1.00 85.38 67 SER A N 1
ATOM 519 C CA . SER A 1 67 ? -18.210 0.563 18.937 1.00 85.38 67 SER A CA 1
ATOM 520 C C . SER A 1 67 ? -17.063 -0.446 19.044 1.00 85.38 67 SER A C 1
ATOM 522 O O . SER A 1 67 ? -16.121 -0.207 19.803 1.00 85.38 67 SER A O 1
ATOM 524 N N . GLN A 1 68 ? -17.098 -1.523 18.248 1.00 86.88 68 GLN A N 1
ATOM 525 C CA . GLN A 1 68 ? -16.040 -2.529 18.231 1.00 86.88 68 GLN A CA 1
ATOM 526 C C . GLN A 1 68 ? -14.685 -1.940 17.856 1.00 86.88 68 GLN A C 1
ATOM 528 O O . GLN A 1 68 ? -14.525 -1.141 16.925 1.00 86.88 68 GLN A O 1
ATOM 533 N N . THR A 1 69 ? -13.665 -2.406 18.563 1.00 88.19 69 THR A N 1
ATOM 534 C CA . THR A 1 69 ? -12.289 -2.025 18.287 1.00 88.19 69 THR A CA 1
ATOM 535 C C . THR A 1 69 ? -11.750 -2.775 17.070 1.00 88.19 69 THR A C 1
ATOM 537 O O . THR A 1 69 ? -12.163 -3.886 16.732 1.00 88.19 69 THR A O 1
ATOM 540 N N . TH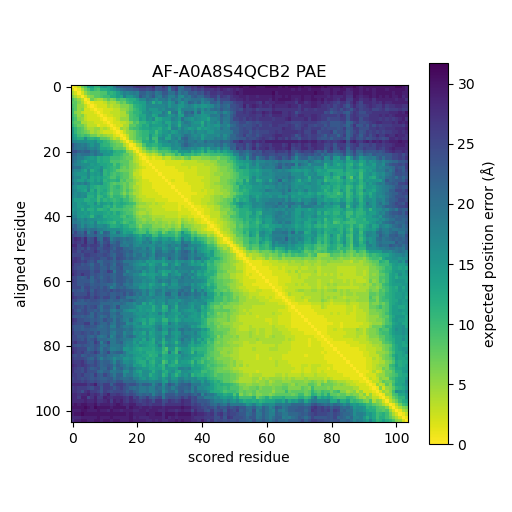R A 1 70 ? -10.742 -2.199 16.410 1.00 88.12 70 THR A N 1
ATOM 541 C CA . THR A 1 70 ? -10.081 -2.858 15.272 1.00 88.12 70 THR A CA 1
ATOM 542 C C . THR A 1 70 ? -9.428 -4.188 15.646 1.00 88.12 70 THR A C 1
ATOM 544 O O . THR A 1 70 ? -9.293 -5.041 14.775 1.00 88.12 70 THR A O 1
ATOM 547 N N . SER A 1 71 ? -9.032 -4.353 16.912 1.00 88.50 71 SER A N 1
ATOM 548 C CA . SER A 1 71 ? -8.415 -5.576 17.439 1.00 88.50 71 SER A CA 1
ATOM 549 C C . SER A 1 71 ? -9.440 -6.702 17.602 1.00 88.50 71 SER A C 1
ATOM 551 O O . SER A 1 71 ? -9.195 -7.831 17.185 1.00 88.50 71 SER A O 1
ATOM 553 N N . GLU A 1 72 ? -10.635 -6.397 18.117 1.00 89.69 72 GLU A N 1
ATOM 554 C CA . GLU A 1 72 ? -11.728 -7.374 18.237 1.00 89.69 72 GLU A CA 1
ATOM 555 C C . GLU A 1 72 ? -12.191 -7.864 16.862 1.00 89.69 72 GLU A C 1
ATOM 557 O O . GLU A 1 72 ? -12.313 -9.069 16.633 1.00 89.69 72 GLU A O 1
ATOM 562 N N . LEU A 1 73 ? -12.348 -6.938 15.912 1.00 88.44 73 LEU A N 1
ATOM 563 C CA . LEU A 1 73 ? -12.668 -7.261 14.521 1.00 88.44 73 LEU A CA 1
ATOM 564 C C . LEU A 1 73 ? -11.584 -8.133 13.873 1.00 88.44 73 LEU A C 1
ATOM 566 O O . LEU A 1 73 ? -11.887 -9.086 13.153 1.00 88.44 73 LEU A O 1
ATOM 570 N N . ALA A 1 74 ? -10.312 -7.823 14.130 1.00 88.50 74 ALA A N 1
ATOM 571 C CA . ALA A 1 74 ? -9.177 -8.574 13.608 1.00 88.50 74 ALA A CA 1
ATOM 572 C C . ALA A 1 74 ? -9.134 -10.000 14.168 1.00 88.50 74 ALA A C 1
ATOM 574 O O . ALA A 1 74 ? -8.953 -10.949 13.399 1.00 88.50 74 ALA A O 1
ATOM 575 N N . ALA A 1 75 ? -9.371 -10.155 15.473 1.00 89.75 75 ALA A N 1
ATOM 576 C CA . ALA A 1 75 ? -9.466 -11.448 16.136 1.00 89.75 75 ALA A CA 1
ATOM 577 C C . ALA A 1 75 ? -10.624 -12.289 15.575 1.00 89.75 75 ALA A C 1
ATOM 579 O O . ALA A 1 75 ? -10.415 -13.451 15.232 1.00 89.75 75 ALA A O 1
ATOM 580 N N . GLY A 1 76 ? -11.811 -11.694 15.401 1.00 86.44 76 GLY A N 1
ATOM 581 C CA . GLY A 1 76 ? -12.979 -12.373 14.830 1.00 86.44 76 GLY A CA 1
ATOM 582 C C . GL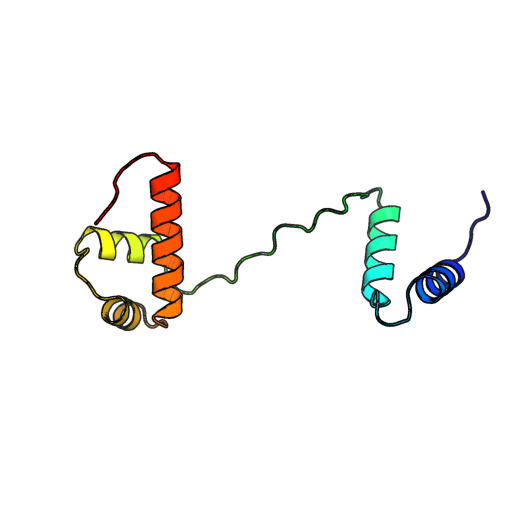Y A 1 76 ? -12.787 -12.799 13.371 1.00 86.44 76 GLY A C 1
ATOM 583 O O . GLY A 1 76 ? -13.232 -13.872 12.974 1.00 86.44 76 GLY A O 1
ATOM 584 N N . CYS A 1 77 ? -12.067 -11.998 12.582 1.00 81.88 77 CYS A N 1
ATOM 585 C CA . CYS A 1 77 ? -11.793 -12.280 11.170 1.00 81.88 77 CYS A CA 1
ATOM 586 C C . CYS A 1 77 ? -10.501 -13.089 10.932 1.00 81.88 77 CYS A C 1
ATOM 588 O O . CYS A 1 77 ? -10.180 -13.401 9.784 1.00 81.88 77 CYS A O 1
ATOM 590 N N . GLY A 1 78 ? -9.717 -13.390 11.974 1.00 86.31 78 GLY A N 1
ATOM 591 C CA . GLY A 1 78 ? -8.429 -14.083 11.849 1.00 86.31 78 GLY A CA 1
ATOM 592 C C . GLY A 1 78 ? -7.396 -13.331 10.997 1.00 86.31 78 GLY A C 1
ATOM 593 O O . GLY A 1 78 ? -6.596 -13.950 10.288 1.00 86.31 78 GLY A O 1
ATOM 594 N N . VAL A 1 79 ? -7.419 -11.995 11.019 1.00 86.75 79 VAL A N 1
ATOM 595 C CA . VAL A 1 79 ? -6.508 -11.135 10.246 1.00 86.75 79 VAL A CA 1
ATOM 596 C C . VAL A 1 79 ? -5.769 -10.144 11.131 1.00 86.75 79 VAL A C 1
ATOM 598 O O . VAL A 1 79 ? -5.995 -10.066 12.328 1.00 86.75 79 VAL A O 1
ATOM 601 N N . SER A 1 80 ? -4.851 -9.381 10.539 1.00 89.06 80 SER A N 1
ATOM 602 C CA . SER A 1 80 ? -4.177 -8.299 11.255 1.00 89.06 80 SER A CA 1
ATOM 603 C C . SER A 1 80 ? -5.054 -7.049 11.360 1.00 89.06 80 SER A C 1
ATOM 605 O O . SER A 1 80 ? -5.773 -6.714 10.416 1.00 89.06 80 SER A O 1
ATOM 607 N N . ASP A 1 81 ? -4.875 -6.271 12.425 1.00 89.06 81 ASP A N 1
ATOM 608 C CA . ASP A 1 81 ? -5.502 -4.955 12.615 1.00 89.06 81 ASP A CA 1
ATOM 609 C C . ASP A 1 81 ? -5.278 -4.021 11.419 1.00 89.06 81 ASP A C 1
ATOM 611 O O . ASP A 1 81 ? -6.160 -3.261 11.019 1.00 89.06 81 ASP A O 1
ATOM 615 N N . LYS A 1 82 ? -4.098 -4.105 10.788 1.00 87.88 82 LYS A N 1
ATOM 616 C CA . LYS A 1 82 ? -3.767 -3.328 9.582 1.00 87.88 82 LYS A CA 1
ATOM 617 C C . LYS A 1 82 ? -4.702 -3.660 8.422 1.00 87.88 82 LYS A C 1
ATOM 619 O O . LYS A 1 82 ? -5.082 -2.765 7.666 1.00 87.88 82 LYS A O 1
ATOM 624 N N . THR A 1 83 ? -5.060 -4.933 8.279 1.00 85.69 83 THR A N 1
ATOM 625 C CA . THR A 1 83 ? -6.008 -5.407 7.269 1.00 85.69 83 THR A CA 1
ATOM 626 C C . THR A 1 83 ? -7.388 -4.821 7.544 1.00 85.69 83 THR A C 1
ATOM 628 O O . THR A 1 83 ? -7.951 -4.188 6.654 1.00 85.69 83 THR A O 1
ATOM 631 N N . VAL A 1 84 ? -7.885 -4.923 8.780 1.00 87.69 84 VAL A N 1
ATOM 632 C CA . VAL A 1 84 ? -9.178 -4.346 9.191 1.00 87.69 84 VAL A CA 1
ATOM 633 C C . VAL A 1 84 ? -9.217 -2.837 8.943 1.00 87.69 84 VAL A C 1
ATOM 635 O O . VAL A 1 84 ? -10.136 -2.334 8.301 1.00 87.69 84 VAL A O 1
ATOM 638 N N . LEU A 1 85 ? -8.177 -2.102 9.346 1.00 87.75 85 LEU A N 1
ATOM 639 C CA . LEU A 1 85 ? -8.099 -0.654 9.149 1.00 87.75 85 LEU A CA 1
ATOM 640 C C . LEU A 1 85 ? -8.113 -0.259 7.664 1.00 87.75 85 LEU A C 1
ATOM 642 O O . LEU A 1 85 ? -8.738 0.736 7.286 1.00 87.75 85 LEU A O 1
ATOM 646 N N . MET A 1 86 ? -7.423 -1.020 6.809 1.00 86.00 86 MET A N 1
ATOM 647 C CA . MET A 1 86 ? -7.458 -0.818 5.359 1.00 86.00 86 MET A CA 1
ATOM 648 C C . MET A 1 86 ? -8.888 -0.966 4.828 1.00 86.00 86 MET A C 1
ATOM 650 O O . MET A 1 86 ? -9.345 -0.108 4.070 1.00 86.00 86 MET A O 1
ATOM 654 N N . TYR A 1 87 ? -9.600 -2.008 5.254 1.00 84.38 87 TYR A N 1
ATOM 655 C CA . TYR A 1 87 ? -10.982 -2.249 4.852 1.00 84.38 87 TYR A CA 1
ATOM 656 C C . TYR A 1 87 ? -11.945 -1.169 5.350 1.00 84.38 87 TYR A C 1
ATOM 658 O O . TYR A 1 87 ? -12.720 -0.643 4.553 1.00 84.38 87 TYR A O 1
ATOM 666 N N . LEU A 1 88 ? -11.851 -0.751 6.614 1.00 85.75 88 LEU A N 1
ATOM 667 C CA . LEU A 1 88 ? -12.671 0.336 7.164 1.00 85.75 88 LEU A CA 1
ATOM 668 C C . LEU A 1 88 ? -12.485 1.644 6.377 1.00 85.75 88 LEU A C 1
ATOM 670 O O . LEU A 1 88 ? -13.459 2.326 6.048 1.00 85.75 88 LEU A O 1
ATOM 674 N N . LYS A 1 89 ? -11.247 1.971 5.980 1.00 85.00 89 LYS A N 1
ATOM 675 C CA . LYS A 1 89 ? -10.964 3.124 5.104 1.00 85.00 89 LYS A CA 1
ATOM 676 C C . LYS A 1 89 ? -11.618 2.980 3.730 1.00 85.00 89 LYS A C 1
ATOM 678 O O . LYS A 1 89 ? -12.145 3.960 3.202 1.00 85.00 89 LYS A O 1
ATOM 683 N N . GLN A 1 90 ? -11.596 1.782 3.146 1.00 80.81 90 GLN A N 1
ATOM 684 C CA . GLN A 1 90 ? -12.269 1.517 1.875 1.00 80.81 90 GLN A CA 1
ATOM 685 C C . GLN A 1 90 ? -13.792 1.645 2.003 1.00 80.81 90 GLN A C 1
ATOM 687 O O . GLN A 1 90 ? -14.411 2.260 1.139 1.00 80.81 90 GLN A O 1
ATOM 692 N N . ILE A 1 91 ? -14.392 1.133 3.082 1.00 80.38 91 ILE A N 1
ATOM 693 C CA . ILE A 1 91 ? -15.828 1.268 3.366 1.00 80.38 91 ILE A CA 1
ATOM 694 C C . ILE A 1 91 ? -16.202 2.748 3.498 1.00 80.38 91 ILE A C 1
ATOM 696 O O . ILE A 1 91 ? -17.113 3.206 2.807 1.00 80.38 91 ILE A O 1
ATOM 700 N N . LYS A 1 92 ? -15.455 3.527 4.294 1.00 78.25 92 LYS A N 1
ATOM 701 C CA . LYS A 1 92 ? -15.672 4.977 4.439 1.00 78.25 92 LYS A CA 1
ATOM 702 C C . LYS A 1 92 ? -15.596 5.699 3.093 1.00 78.25 92 LYS A C 1
ATOM 704 O O . LYS A 1 92 ? -16.457 6.520 2.794 1.00 78.25 92 LYS A O 1
ATOM 709 N N . LYS A 1 93 ? -14.613 5.353 2.255 1.00 73.06 93 LYS A N 1
ATOM 710 C CA . LYS A 1 93 ? -14.470 5.907 0.900 1.00 73.06 93 LYS A CA 1
ATOM 711 C C . LYS A 1 93 ? -15.655 5.545 -0.004 1.00 73.06 93 LYS A C 1
ATOM 713 O O . LYS A 1 93 ? -16.110 6.382 -0.772 1.00 73.06 93 LYS A O 1
ATOM 718 N N . VAL A 1 94 ? -16.178 4.320 0.078 1.00 66.69 94 VAL A N 1
ATOM 719 C CA . VAL A 1 94 ? -17.369 3.910 -0.688 1.00 66.69 94 VAL A CA 1
ATOM 720 C C . VAL A 1 94 ? -18.612 4.671 -0.220 1.00 66.69 94 VAL A C 1
ATOM 722 O O . VAL A 1 94 ? -19.368 5.149 -1.063 1.00 66.69 94 VAL A O 1
ATOM 725 N N . LYS A 1 95 ? -18.805 4.845 1.094 1.00 67.38 95 LYS A N 1
ATOM 726 C CA . LYS A 1 95 ? -19.925 5.624 1.649 1.00 67.38 95 LYS A CA 1
ATOM 727 C C . LYS A 1 95 ? -19.825 7.114 1.282 1.00 67.38 95 LYS A C 1
ATOM 729 O O . LYS A 1 95 ? -20.815 7.698 0.855 1.00 67.38 95 LYS A O 1
ATOM 734 N N . SER A 1 96 ? -18.627 7.709 1.312 1.00 60.12 96 SER A N 1
ATOM 735 C CA . SER A 1 96 ? -18.428 9.112 0.907 1.00 60.12 96 SER A CA 1
ATOM 736 C C . SER A 1 96 ? -18.695 9.356 -0.578 1.00 60.12 96 SER A C 1
ATOM 738 O O . SER A 1 96 ? -19.152 10.430 -0.949 1.00 60.12 96 SER A O 1
ATOM 740 N N . LEU A 1 97 ? -18.432 8.363 -1.433 1.00 60.81 97 LEU A N 1
ATOM 741 C CA . LEU A 1 97 ? -18.748 8.438 -2.863 1.00 60.81 97 LEU A CA 1
ATOM 742 C C . LEU A 1 97 ? -20.250 8.290 -3.147 1.00 60.81 97 LEU A C 1
ATOM 744 O O . LEU A 1 97 ? -20.712 8.743 -4.188 1.00 60.81 97 LEU A O 1
ATOM 748 N N . LYS A 1 98 ? -21.007 7.667 -2.236 1.00 62.81 98 LYS A N 1
ATOM 749 C CA . LYS A 1 98 ? -22.459 7.471 -2.361 1.00 62.81 98 LYS A CA 1
ATOM 750 C C . LYS A 1 98 ? -23.296 8.558 -1.676 1.00 62.81 98 LYS A C 1
ATOM 752 O O . LYS A 1 98 ? -24.513 8.489 -1.756 1.00 62.81 98 LYS A O 1
ATOM 757 N N . GLY A 1 99 ? -22.666 9.558 -1.051 1.00 53.53 99 GLY A N 1
ATOM 758 C CA . GLY A 1 99 ? -23.359 10.673 -0.404 1.00 53.53 99 GLY A CA 1
ATOM 759 C C . GLY A 1 99 ? -24.229 10.227 0.774 1.00 53.53 99 GLY A C 1
ATOM 760 O O . GLY A 1 99 ? -25.446 10.167 0.656 1.00 53.53 99 GLY A O 1
ATOM 761 N N . GLY A 1 100 ? -23.619 9.930 1.926 1.00 55.41 100 GLY A N 1
ATOM 762 C CA . GLY A 1 100 ? -24.379 9.680 3.154 1.00 55.41 100 GLY A CA 1
ATOM 763 C C . GLY A 1 100 ? -23.540 9.217 4.348 1.00 55.41 100 GLY A C 1
ATOM 764 O O . GLY A 1 100 ? -22.924 8.158 4.296 1.00 55.41 100 GLY A O 1
ATOM 765 N N . TYR A 1 101 ? -23.609 10.015 5.420 1.00 48.38 101 TYR A N 1
ATOM 766 C CA . TYR A 1 101 ? -23.123 9.841 6.802 1.00 48.38 101 TYR A CA 1
ATOM 767 C C . TYR A 1 101 ? -21.614 9.956 7.121 1.00 48.38 101 TYR A C 1
ATOM 769 O O . TYR A 1 101 ? -20.771 9.183 6.665 1.00 48.38 101 TYR A O 1
ATOM 777 N N . VAL A 1 102 ? -21.310 10.920 8.004 1.00 45.03 102 VAL A N 1
ATOM 778 C CA . VAL A 1 102 ? -20.050 11.103 8.741 1.00 45.03 102 VAL A CA 1
ATOM 779 C C . VAL A 1 102 ? -20.278 10.541 10.143 1.00 45.03 102 VAL A C 1
ATOM 781 O O . VAL A 1 102 ? -21.142 11.039 10.856 1.00 45.03 102 VAL A O 1
ATOM 784 N N . MET A 1 103 ? -19.531 9.509 10.532 1.00 44.12 103 MET A N 1
ATOM 785 C CA . MET A 1 103 ? -19.413 9.146 11.946 1.00 44.12 103 MET A CA 1
ATOM 786 C C . MET A 1 103 ? -18.280 9.982 12.550 1.00 44.12 103 MET A C 1
ATOM 788 O O . MET A 1 103 ? -17.184 10.015 11.971 1.00 44.12 103 MET A O 1
ATOM 792 N N . ASN A 1 104 ? -18.605 10.694 13.634 1.00 39.44 104 ASN A N 1
ATOM 793 C CA . ASN A 1 104 ? -17.659 11.380 14.520 1.00 39.44 104 ASN A CA 1
ATOM 794 C C . ASN A 1 104 ? -16.795 10.369 15.272 1.00 39.44 104 ASN A C 1
ATOM 796 O O . ASN A 1 104 ? -17.337 9.293 15.608 1.00 39.44 104 ASN A O 1
#

InterPro domains:
  IPR052709 Transposase-Methyltransferase Hybrid [PTHR46060] (5-98)